Protein AF-A0A929YJ46-F1 (afdb_monomer_lite)

Radius of gyration: 10.77 Å; chains: 1; bounding box: 17×26×26 Å

Secondary structure (DSSP, 8-state):
--HHHHHHHHHHHHHHHT--S-GGGTS-TT-----S----

pLDDT: mean 92.43, std 6.52, range [62.88, 97.31]

Sequence (40 aa):
MDEREKIIRLWFDMWLTQQDLGIDDIFLDDVIYIESWCPK

Structure (mmCIF, N/CA/C/O backbone):
data_AF-A0A929YJ46-F1
#
_entry.id   AF-A0A929YJ46-F1
#
loop_
_atom_site.group_PDB
_atom_site.id
_atom_site.type_symbol
_atom_site.label_atom_id
_atom_site.label_alt_id
_atom_site.label_comp_id
_atom_site.label_asym_id
_atom_site.label_entity_id
_atom_site.label_seq_id
_atom_site.pdbx_PDB_ins_code
_atom_site.Cartn_x
_atom_site.Cartn_y
_atom_site.Cartn_z
_atom_site.occupancy
_atom_site.B_iso_or_equiv
_atom_site.auth_seq_id
_atom_site.auth_comp_id
_atom_site.auth_asym_id
_atom_site.auth_atom_id
_atom_site.pdbx_PDB_model_num
ATOM 1 N N . MET A 1 1 ? 1.736 18.532 -7.395 1.00 62.88 1 MET A N 1
ATOM 2 C CA . MET A 1 1 ? 2.198 17.344 -6.655 1.00 62.88 1 MET A CA 1
ATOM 3 C C . MET A 1 1 ? 2.574 16.305 -7.685 1.00 62.88 1 MET A C 1
ATOM 5 O O . MET A 1 1 ? 1.772 16.094 -8.595 1.00 62.88 1 MET A O 1
ATOM 9 N N . ASP A 1 2 ? 3.786 15.771 -7.590 1.00 93.50 2 ASP A N 1
ATOM 10 C CA . ASP A 1 2 ? 4.327 14.812 -8.556 1.00 93.50 2 ASP A CA 1
ATOM 11 C C . ASP A 1 2 ? 3.478 13.532 -8.588 1.00 93.50 2 ASP A C 1
ATOM 13 O O . ASP A 1 2 ? 2.869 13.163 -7.580 1.00 93.50 2 ASP A O 1
ATOM 17 N N . GLU A 1 3 ? 3.414 12.856 -9.733 1.00 93.88 3 GLU A N 1
ATOM 18 C CA . GLU A 1 3 ? 2.586 11.651 -9.914 1.00 93.88 3 GLU A CA 1
ATOM 19 C C . GLU A 1 3 ? 2.981 10.541 -8.931 1.00 93.88 3 GLU A C 1
ATOM 21 O O . GLU A 1 3 ? 2.132 9.957 -8.257 1.00 93.88 3 GLU A O 1
ATOM 26 N N . ARG A 1 4 ? 4.290 10.372 -8.722 1.00 94.75 4 ARG A N 1
ATOM 27 C CA . ARG A 1 4 ? 4.849 9.460 -7.720 1.00 94.75 4 ARG A CA 1
ATOM 28 C C . ARG A 1 4 ? 4.337 9.743 -6.304 1.00 94.75 4 ARG A C 1
ATOM 30 O O . ARG A 1 4 ? 4.053 8.811 -5.560 1.00 94.75 4 ARG A O 1
ATOM 37 N N . GLU A 1 5 ? 4.229 11.010 -5.906 1.00 97.31 5 GLU A N 1
ATOM 38 C CA . GLU A 1 5 ? 3.770 11.359 -4.555 1.00 97.31 5 GLU A CA 1
ATOM 39 C C . GLU A 1 5 ? 2.276 11.061 -4.372 1.00 97.31 5 GLU A C 1
ATOM 41 O O . GLU A 1 5 ? 1.865 10.636 -3.293 1.00 97.31 5 GLU A O 1
ATOM 46 N N . LYS A 1 6 ? 1.464 11.224 -5.425 1.00 95.62 6 LYS A N 1
ATOM 47 C CA . LYS A 1 6 ? 0.045 10.833 -5.402 1.00 95.62 6 LYS A CA 1
ATOM 48 C C . LYS A 1 6 ? -0.115 9.334 -5.169 1.00 95.62 6 LYS A C 1
ATOM 50 O O . LYS A 1 6 ? -0.896 8.952 -4.305 1.00 95.62 6 LYS A O 1
ATOM 55 N N . ILE A 1 7 ? 0.657 8.517 -5.887 1.00 96.25 7 ILE A N 1
ATOM 56 C CA . ILE A 1 7 ? 0.628 7.054 -5.759 1.00 96.25 7 ILE A CA 1
ATOM 57 C C . ILE A 1 7 ? 1.032 6.622 -4.346 1.00 96.25 7 ILE A C 1
ATOM 59 O O . ILE A 1 7 ? 0.340 5.820 -3.727 1.00 96.25 7 ILE A O 1
ATOM 63 N N . ILE A 1 8 ? 2.106 7.203 -3.796 1.00 95.50 8 ILE A N 1
ATOM 64 C CA . ILE A 1 8 ? 2.555 6.892 -2.430 1.00 95.50 8 ILE A CA 1
ATOM 65 C C . ILE A 1 8 ? 1.462 7.224 -1.408 1.00 95.50 8 ILE A C 1
ATOM 67 O O . ILE A 1 8 ? 1.188 6.414 -0.528 1.00 95.50 8 ILE A O 1
ATOM 71 N N . ARG A 1 9 ? 0.821 8.394 -1.522 1.00 96.00 9 ARG A N 1
ATOM 72 C CA . ARG A 1 9 ? -0.268 8.791 -0.615 1.00 96.00 9 ARG A CA 1
ATOM 73 C C . ARG A 1 9 ? -1.470 7.856 -0.722 1.00 96.00 9 ARG A C 1
ATOM 75 O O . ARG A 1 9 ? -1.946 7.406 0.308 1.00 96.00 9 ARG A O 1
ATOM 82 N N . LEU A 1 10 ? -1.892 7.515 -1.940 1.00 96.38 10 LEU A N 1
ATOM 83 C CA . LEU A 1 10 ? -2.996 6.580 -2.168 1.00 96.38 10 LEU A CA 1
ATOM 84 C C . LEU A 1 10 ? -2.705 5.203 -1.556 1.00 96.38 10 LEU A C 1
ATOM 86 O O . LEU A 1 10 ? -3.558 4.646 -0.873 1.00 96.38 10 LEU A O 1
ATOM 90 N N . TRP A 1 11 ? -1.489 4.680 -1.739 1.00 95.38 11 TRP A N 1
ATOM 91 C CA . TRP A 1 11 ? -1.074 3.426 -1.110 1.00 95.38 11 TRP A CA 1
ATOM 92 C C . TRP A 1 11 ? -1.108 3.500 0.423 1.00 95.38 11 TRP A C 1
ATOM 94 O O . TRP A 1 11 ? -1.631 2.591 1.065 1.00 95.38 11 TRP A O 1
ATOM 104 N N . PHE A 1 12 ? -0.611 4.590 1.020 1.00 95.31 12 PHE A N 1
ATOM 105 C CA . PHE A 1 12 ? -0.689 4.791 2.471 1.00 95.31 12 PHE A CA 1
ATOM 106 C C . PHE A 1 12 ? -2.132 4.904 2.973 1.00 95.31 12 PHE A C 1
ATOM 108 O O . PHE A 1 12 ? -2.440 4.357 4.028 1.00 95.31 12 PHE A O 1
ATOM 115 N N . ASP A 1 13 ? -3.013 5.579 2.234 1.00 95.75 13 ASP A N 1
ATOM 116 C CA . ASP A 1 13 ? -4.428 5.695 2.589 1.00 95.75 13 ASP A CA 1
ATOM 117 C C . ASP A 1 13 ? -5.105 4.319 2.577 1.00 95.75 13 ASP A C 1
ATOM 119 O O . ASP A 1 13 ? -5.770 3.961 3.551 1.00 95.75 13 ASP A O 1
ATOM 123 N N . MET A 1 14 ? -4.873 3.512 1.534 1.00 95.19 14 MET A N 1
ATOM 124 C CA . MET A 1 14 ? -5.347 2.122 1.465 1.00 95.19 14 MET A CA 1
ATOM 125 C C . MET A 1 14 ? -4.836 1.290 2.643 1.00 95.19 14 MET A C 1
ATOM 127 O O . MET A 1 14 ? -5.602 0.587 3.300 1.00 95.19 14 MET A O 1
ATOM 131 N N . TRP A 1 15 ? -3.547 1.411 2.957 1.00 93.56 15 TRP A N 1
ATOM 132 C CA . TRP A 1 15 ? -2.910 0.679 4.048 1.00 93.56 15 TRP A CA 1
ATOM 133 C C . TRP A 1 15 ? -3.457 1.057 5.431 1.00 93.56 15 TRP A C 1
ATOM 135 O O . TRP A 1 15 ? -3.737 0.180 6.245 1.00 93.56 15 TRP A O 1
ATOM 145 N N . LEU A 1 16 ? -3.656 2.351 5.703 1.00 94.50 16 LEU A N 1
ATOM 146 C CA . LEU A 1 16 ? -4.181 2.835 6.985 1.00 94.50 16 LEU A CA 1
ATOM 147 C C . LEU A 1 16 ? -5.666 2.521 7.176 1.00 94.50 16 LEU A C 1
ATOM 149 O O . LEU A 1 16 ? -6.098 2.259 8.296 1.00 94.50 16 LEU A O 1
ATOM 153 N N . THR A 1 17 ? -6.449 2.579 6.101 1.00 94.94 17 THR A N 1
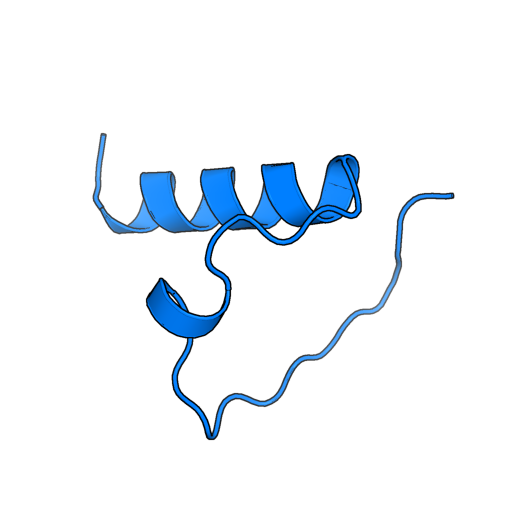ATOM 154 C CA . THR A 1 17 ? -7.895 2.314 6.142 1.00 94.94 17 THR A CA 1
ATOM 155 C C . THR A 1 17 ? -8.236 0.839 5.953 1.00 94.94 17 THR A C 1
ATOM 157 O O . THR A 1 17 ? -9.391 0.462 6.142 1.00 94.94 17 THR A O 1
ATOM 160 N N . GLN A 1 18 ? -7.241 0.014 5.605 1.00 92.50 18 GLN A N 1
ATOM 161 C CA . GLN A 1 18 ? -7.404 -1.386 5.207 1.00 92.50 18 GLN A CA 1
ATOM 162 C C . GLN A 1 18 ? -8.460 -1.557 4.099 1.00 92.50 18 GLN A C 1
ATOM 164 O O . GLN A 1 18 ? -9.229 -2.519 4.090 1.00 92.50 18 GLN A O 1
ATOM 169 N N . GLN A 1 19 ? -8.509 -0.605 3.165 1.00 95.56 19 GLN A N 1
ATOM 170 C CA . GLN A 1 19 ? -9.456 -0.578 2.056 1.00 95.56 19 GLN A CA 1
ATOM 171 C C . GLN A 1 19 ? -8.702 -0.539 0.729 1.00 95.56 19 GLN A C 1
ATOM 173 O O . GLN A 1 19 ? -7.786 0.258 0.558 1.00 95.56 19 GLN A O 1
ATOM 178 N N . ASP A 1 20 ? -9.129 -1.354 -0.231 1.00 95.44 20 ASP A N 1
ATOM 179 C CA . ASP A 1 20 ? -8.651 -1.259 -1.607 1.00 95.44 20 ASP A CA 1
ATOM 180 C C . ASP A 1 20 ? -9.353 -0.103 -2.340 1.0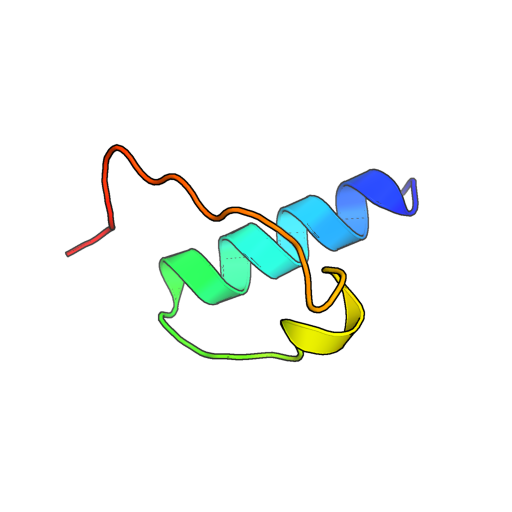0 95.44 20 ASP A C 1
ATOM 182 O O . ASP A 1 20 ? -10.585 -0.012 -2.366 1.00 95.44 20 ASP A O 1
ATOM 186 N N . LEU A 1 21 ? -8.550 0.799 -2.904 1.00 95.88 21 LEU A N 1
ATOM 187 C CA . LEU A 1 21 ? -8.964 1.984 -3.658 1.00 95.88 21 LEU A CA 1
ATOM 188 C C . LEU A 1 21 ? -8.428 1.970 -5.102 1.00 95.88 21 LEU A C 1
ATOM 190 O O . LEU A 1 21 ? -8.418 3.020 -5.744 1.00 95.88 21 LEU A O 1
ATOM 194 N N . GLY A 1 22 ? -7.984 0.813 -5.601 1.00 95.06 22 GLY A N 1
ATOM 195 C CA . GLY A 1 22 ? -7.390 0.654 -6.931 1.00 95.06 22 GLY A CA 1
ATOM 196 C C . GLY A 1 22 ? -5.920 0.248 -6.866 1.00 95.06 22 GLY A C 1
ATOM 197 O O . GLY A 1 22 ? -5.070 0.891 -7.478 1.00 95.06 22 GLY A O 1
ATOM 198 N N . ILE A 1 23 ? -5.595 -0.792 -6.092 1.00 93.94 23 ILE A N 1
ATOM 199 C CA . ILE A 1 23 ? -4.218 -1.295 -5.981 1.00 93.94 23 IL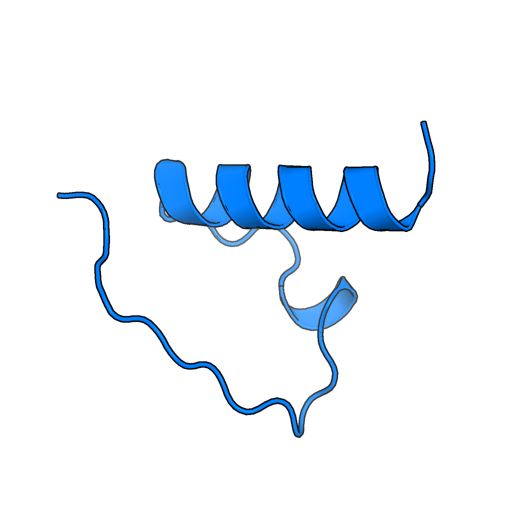E A CA 1
ATOM 200 C C . ILE A 1 23 ? -3.643 -1.763 -7.334 1.00 93.94 23 ILE A C 1
ATOM 202 O O . ILE A 1 23 ? -2.460 -1.546 -7.602 1.00 93.94 23 ILE A O 1
ATOM 206 N N . ASP A 1 24 ? -4.494 -2.304 -8.210 1.00 94.50 24 ASP A N 1
ATOM 207 C CA . ASP A 1 24 ? -4.133 -2.764 -9.561 1.00 94.50 24 ASP A CA 1
ATOM 208 C C . ASP A 1 24 ? -3.778 -1.604 -10.510 1.00 94.50 24 ASP A C 1
ATOM 210 O O . ASP A 1 24 ? -3.050 -1.786 -11.482 1.00 94.50 24 ASP A O 1
ATOM 214 N N . ASP A 1 25 ? -4.248 -0.385 -10.221 1.00 94.56 25 ASP A N 1
AT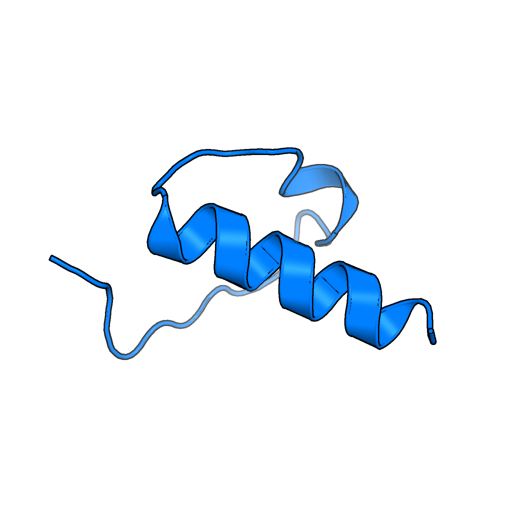OM 215 C CA . ASP A 1 25 ? -3.928 0.801 -11.024 1.00 94.56 25 ASP A CA 1
ATOM 216 C C . ASP A 1 25 ? -2.533 1.367 -10.696 1.00 94.56 25 ASP A C 1
ATOM 218 O O . ASP A 1 25 ? -2.001 2.191 -11.446 1.00 94.56 25 ASP A O 1
ATOM 222 N N . ILE A 1 26 ? -1.937 0.963 -9.563 1.00 94.69 26 ILE A N 1
ATOM 223 C CA . ILE A 1 26 ? -0.666 1.514 -9.065 1.00 94.69 26 ILE A CA 1
ATOM 224 C C . ILE A 1 26 ? 0.501 0.522 -9.064 1.00 94.69 26 ILE A C 1
ATOM 226 O O . ILE A 1 26 ? 1.654 0.958 -8.980 1.00 94.69 26 ILE A O 1
ATOM 230 N N . PHE A 1 27 ? 0.239 -0.781 -9.168 1.00 94.31 27 PHE A N 1
ATOM 231 C CA . PHE A 1 27 ? 1.267 -1.815 -9.242 1.00 94.31 27 PHE A CA 1
ATOM 232 C C . PHE A 1 27 ? 1.080 -2.708 -10.467 1.00 94.31 27 PHE A C 1
ATOM 234 O O . PHE A 1 27 ? -0.026 -2.905 -10.950 1.00 94.31 27 PHE A O 1
ATOM 241 N N . LEU A 1 28 ? 2.187 -3.261 -10.966 1.00 95.56 28 LEU A N 1
ATOM 242 C CA . LEU A 1 28 ? 2.147 -4.298 -11.994 1.00 95.56 28 LEU A CA 1
ATOM 243 C C . LEU A 1 28 ? 1.752 -5.640 -11.369 1.00 95.56 28 LEU A C 1
ATOM 245 O O . LEU A 1 28 ? 2.10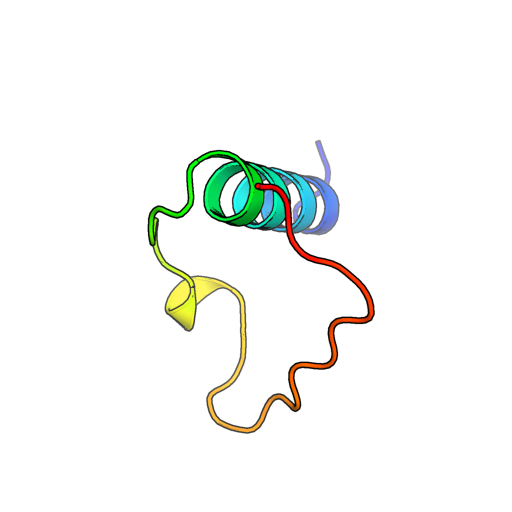3 -5.910 -10.219 1.00 95.56 28 LEU A O 1
ATOM 249 N N . ASP A 1 29 ? 1.118 -6.503 -12.163 1.00 93.50 29 ASP A N 1
ATOM 250 C CA . ASP A 1 29 ? 0.704 -7.852 -11.752 1.00 93.50 29 ASP A CA 1
ATOM 251 C C . ASP A 1 29 ? 1.854 -8.716 -11.196 1.00 93.50 29 ASP A C 1
ATOM 253 O O . ASP A 1 29 ? 1.624 -9.646 -10.424 1.00 93.50 29 ASP A O 1
ATOM 257 N N . ASP A 1 30 ? 3.101 -8.439 -11.590 1.00 95.69 30 ASP A N 1
ATOM 258 C CA . ASP A 1 30 ? 4.294 -9.195 -11.200 1.00 95.69 30 ASP A CA 1
ATOM 259 C C . ASP A 1 30 ? 5.094 -8.557 -10.050 1.00 95.69 30 ASP A C 1
ATOM 261 O O . ASP A 1 30 ? 6.218 -8.982 -9.757 1.00 95.69 30 ASP A O 1
ATOM 265 N N . VAL A 1 31 ? 4.531 -7.556 -9.364 1.00 94.56 31 VAL A N 1
ATOM 266 C CA . VAL A 1 31 ? 5.191 -6.923 -8.219 1.00 94.56 31 VAL A CA 1
ATOM 267 C C . VAL A 1 31 ? 5.338 -7.895 -7.043 1.00 94.56 31 VAL A C 1
ATOM 269 O O . VAL A 1 31 ? 4.442 -8.669 -6.708 1.00 94.56 31 VAL A O 1
ATOM 272 N N . ILE A 1 32 ? 6.471 -7.814 -6.345 1.00 94.94 32 ILE A N 1
ATOM 273 C CA . ILE A 1 32 ? 6.676 -8.519 -5.076 1.00 94.94 32 ILE A CA 1
ATOM 274 C C . ILE A 1 32 ? 6.372 -7.550 -3.934 1.00 94.94 32 ILE A C 1
ATOM 276 O O . ILE A 1 32 ? 7.111 -6.590 -3.712 1.00 94.94 32 ILE A O 1
ATOM 280 N N . TYR A 1 33 ? 5.301 -7.819 -3.188 1.00 90.94 33 TYR A N 1
ATOM 281 C CA . TYR A 1 33 ? 4.959 -7.068 -1.983 1.00 90.94 33 TYR A CA 1
ATOM 282 C C . TYR A 1 33 ? 5.740 -7.590 -0.769 1.00 90.94 33 TYR A C 1
ATOM 284 O O . TYR A 1 33 ? 5.751 -8.791 -0.495 1.00 90.94 33 TYR A O 1
ATOM 292 N N . ILE A 1 34 ? 6.397 -6.687 -0.036 1.00 92.50 34 ILE A N 1
ATOM 293 C CA . ILE A 1 34 ? 7.139 -7.001 1.190 1.00 92.50 34 ILE A CA 1
ATOM 294 C C . ILE A 1 34 ? 6.723 -6.002 2.266 1.00 92.50 34 ILE A C 1
ATOM 296 O O . ILE A 1 34 ? 6.966 -4.803 2.131 1.00 92.50 34 ILE A O 1
ATOM 300 N N . GLU A 1 35 ? 6.159 -6.505 3.360 1.00 90.12 35 GLU A N 1
ATOM 301 C CA . GLU A 1 35 ? 5.811 -5.704 4.530 1.00 90.12 35 GLU A CA 1
ATOM 302 C C . GLU A 1 35 ? 6.535 -6.213 5.778 1.00 90.12 35 GLU A C 1
ATOM 304 O O . GLU A 1 35 ? 6.634 -7.413 6.026 1.00 90.12 35 GLU A O 1
ATOM 309 N N . SER A 1 36 ? 7.063 -5.284 6.576 1.00 89.25 36 SER A N 1
ATOM 310 C CA . SER A 1 36 ? 7.652 -5.607 7.884 1.00 89.25 36 SER A CA 1
ATOM 311 C C . SER A 1 36 ? 6.681 -5.350 9.038 1.00 89.25 36 SER A C 1
ATOM 313 O O . SER A 1 36 ? 6.962 -5.750 10.169 1.00 89.25 36 SER A O 1
ATOM 315 N N . TRP A 1 37 ? 5.588 -4.627 8.784 1.00 87.75 37 TRP A N 1
ATOM 316 C CA . TRP A 1 37 ? 4.611 -4.225 9.787 1.00 87.75 37 TRP A CA 1
ATOM 317 C C . TRP A 1 37 ? 3.312 -3.761 9.119 1.00 87.75 37 TRP A C 1
ATOM 319 O O . TRP A 1 37 ? 3.360 -3.136 8.062 1.00 87.75 37 TRP A O 1
ATOM 329 N N . CYS A 1 38 ? 2.181 -4.007 9.779 1.00 83.31 38 CYS A N 1
ATOM 330 C CA . CYS A 1 38 ? 0.845 -3.586 9.364 1.00 83.31 38 CYS A CA 1
ATOM 331 C C . CYS A 1 38 ? 0.113 -2.941 10.564 1.00 83.31 38 CYS A C 1
ATOM 333 O O . CYS A 1 38 ? 0.295 -3.413 11.698 1.00 83.31 38 CYS A O 1
ATOM 335 N N . PRO A 1 39 ? -0.662 -1.853 10.364 1.00 82.94 39 PRO A N 1
ATOM 336 C CA . PRO A 1 39 ? -1.453 -1.227 11.416 1.00 82.94 39 PRO A CA 1
ATOM 337 C C . PRO A 1 39 ?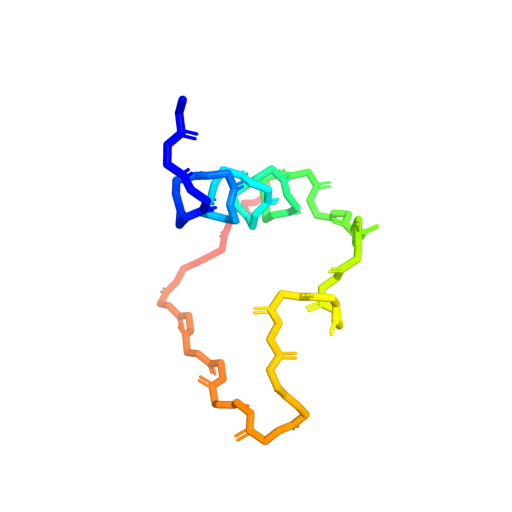 -2.510 -2.189 11.965 1.00 82.94 39 PRO A C 1
ATOM 339 O O . PRO A 1 39 ? -3.085 -2.992 11.234 1.00 82.94 39 PRO A O 1
ATOM 342 N N . LYS A 1 40 ? -2.728 -2.112 13.282 1.00 72.88 40 LYS A N 1
ATOM 343 C CA . LYS A 1 40 ? -3.748 -2.884 14.004 1.00 72.88 40 LYS A CA 1
ATOM 344 C C . LYS A 1 40 ? -5.155 -2.382 13.728 1.00 72.88 40 LYS A C 1
ATOM 346 O O . LYS A 1 40 ? -5.313 -1.143 13.704 1.00 72.88 40 LYS A O 1
#

Foldseek 3Di:
DDPVVVLVVQVVVCQVVVHDPCPCVNDPPPDDDDDPDGDD